Protein AF-A0A2N8ZJ28-F1 (afdb_monomer_lite)

Structure (mmCIF, N/CA/C/O backbone):
data_AF-A0A2N8ZJ28-F1
#
_entry.id   AF-A0A2N8ZJ28-F1
#
loop_
_atom_site.group_PDB
_atom_site.id
_atom_site.type_symbol
_atom_site.label_atom_id
_atom_site.label_alt_id
_atom_site.label_comp_id
_atom_site.label_asym_id
_atom_site.label_entity_id
_atom_site.label_seq_id
_atom_site.pdbx_PDB_ins_code
_atom_site.Cartn_x
_atom_site.Cartn_y
_atom_site.Cartn_z
_atom_site.occupancy
_atom_site.B_iso_or_equiv
_atom_site.auth_seq_id
_atom_site.auth_comp_id
_atom_site.auth_asym_id
_atom_site.auth_atom_id
_atom_site.pdbx_PDB_model_num
ATOM 1 N N . MET A 1 1 ? 4.396 -10.751 -28.898 1.00 76.88 1 MET A N 1
ATOM 2 C CA . MET A 1 1 ? 5.565 -9.855 -28.720 1.00 76.88 1 MET A CA 1
ATOM 3 C C . MET A 1 1 ? 6.834 -10.687 -28.885 1.00 76.88 1 MET A C 1
ATOM 5 O O . MET A 1 1 ? 6.859 -11.802 -28.385 1.00 76.88 1 MET A O 1
ATOM 9 N N . ARG A 1 2 ? 7.842 -10.192 -29.608 1.00 86.12 2 ARG A N 1
ATOM 10 C CA . ARG A 1 2 ? 9.116 -10.874 -29.883 1.00 86.12 2 ARG A CA 1
ATOM 11 C C . ARG A 1 2 ? 10.275 -10.165 -29.190 1.00 86.12 2 ARG A C 1
ATOM 13 O O . ARG A 1 2 ? 10.283 -8.937 -29.104 1.00 86.12 2 ARG A O 1
ATOM 20 N N . LEU A 1 3 ? 11.265 -10.922 -28.736 1.00 87.25 3 LEU A N 1
ATOM 21 C CA . LEU A 1 3 ? 12.514 -10.359 -28.234 1.00 87.25 3 LEU A CA 1
ATOM 22 C C . LEU A 1 3 ? 13.296 -9.768 -29.413 1.00 87.25 3 LEU A C 1
ATOM 24 O O . LEU A 1 3 ? 13.587 -10.463 -30.382 1.00 87.25 3 LEU A O 1
ATOM 28 N N . SER A 1 4 ? 13.571 -8.469 -29.352 1.00 86.81 4 SER A N 1
ATOM 29 C CA . SER A 1 4 ? 14.284 -7.737 -30.401 1.00 86.81 4 SER A CA 1
ATOM 30 C C . SER A 1 4 ? 15.777 -7.663 -30.104 1.00 86.81 4 SER A C 1
ATOM 32 O O . SER A 1 4 ? 16.591 -7.850 -31.000 1.00 86.81 4 SER A O 1
ATOM 34 N N . SER A 1 5 ? 16.141 -7.412 -28.846 1.00 85.62 5 SER A N 1
ATOM 35 C CA . SER A 1 5 ? 17.529 -7.416 -28.388 1.00 85.62 5 SER A CA 1
ATOM 36 C C . SER A 1 5 ? 17.590 -7.831 -26.924 1.00 85.62 5 SER A C 1
ATOM 38 O O . SER A 1 5 ? 16.805 -7.348 -26.109 1.00 85.62 5 SER A O 1
ATOM 40 N N . LYS A 1 6 ? 18.519 -8.731 -26.586 1.00 85.00 6 LYS A N 1
ATOM 41 C CA . LYS A 1 6 ? 18.729 -9.199 -25.208 1.00 85.00 6 LYS A CA 1
ATOM 42 C C . LYS A 1 6 ? 19.460 -8.181 -24.336 1.00 85.00 6 LYS A C 1
ATOM 44 O O . LYS A 1 6 ? 19.171 -8.129 -23.152 1.00 85.00 6 LYS A O 1
ATOM 49 N N . ASN A 1 7 ? 20.373 -7.397 -24.909 1.00 85.56 7 ASN A N 1
ATOM 50 C CA . ASN A 1 7 ? 21.264 -6.480 -24.190 1.00 85.56 7 ASN A CA 1
ATOM 51 C C . ASN A 1 7 ? 21.275 -5.104 -24.870 1.00 85.56 7 ASN A C 1
ATOM 53 O O . ASN A 1 7 ? 22.324 -4.598 -25.265 1.00 85.56 7 ASN A O 1
ATOM 57 N N . ALA A 1 8 ? 20.097 -4.517 -25.073 1.00 86.06 8 ALA A N 1
ATOM 58 C CA . ALA A 1 8 ? 20.001 -3.162 -25.598 1.00 86.06 8 ALA A CA 1
ATOM 59 C C . ALA A 1 8 ? 20.388 -2.147 -24.511 1.00 86.06 8 ALA A C 1
ATOM 61 O O . ALA A 1 8 ? 20.066 -2.327 -23.336 1.00 86.06 8 ALA A O 1
ATOM 62 N N . VAL A 1 9 ? 21.072 -1.077 -24.919 1.00 86.00 9 VAL A N 1
ATOM 63 C CA . VAL A 1 9 ? 21.398 0.060 -24.054 1.00 86.00 9 VAL A CA 1
ATOM 64 C C . VAL A 1 9 ? 20.555 1.242 -24.502 1.00 86.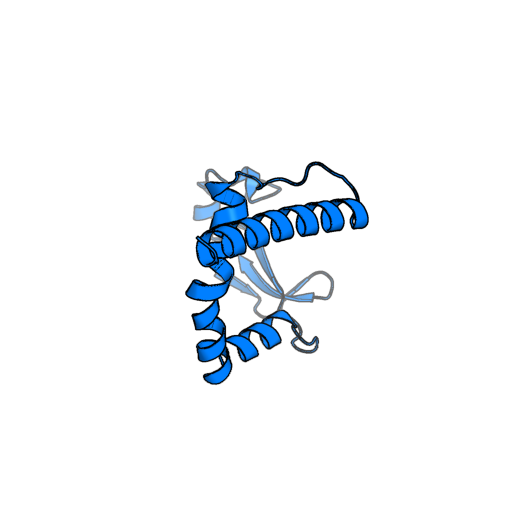00 9 VAL A C 1
ATOM 66 O O . VAL A 1 9 ? 20.724 1.733 -25.617 1.00 86.00 9 VAL A O 1
ATOM 69 N N . ILE A 1 10 ? 19.630 1.690 -23.657 1.00 82.19 10 ILE A N 1
ATOM 70 C CA . ILE A 1 10 ? 18.771 2.843 -23.947 1.00 82.19 10 ILE A CA 1
ATOM 71 C C . ILE A 1 10 ? 18.964 3.854 -22.825 1.00 82.19 10 ILE A C 1
ATOM 73 O O . ILE A 1 10 ? 18.681 3.558 -21.671 1.00 82.19 10 ILE A O 1
ATOM 77 N N . ARG A 1 11 ? 19.442 5.060 -23.169 1.00 81.50 11 ARG A N 1
ATOM 78 C CA . ARG A 1 11 ? 19.711 6.148 -22.204 1.00 81.50 11 ARG A CA 1
ATOM 79 C C . ARG A 1 11 ? 20.648 5.734 -21.052 1.00 81.50 11 ARG A C 1
ATOM 81 O O . ARG A 1 11 ? 20.450 6.152 -19.923 1.00 81.50 11 ARG A O 1
ATOM 88 N N . GLY A 1 12 ? 21.650 4.902 -21.345 1.00 81.38 12 GLY A N 1
ATOM 89 C CA . GLY A 1 12 ? 22.630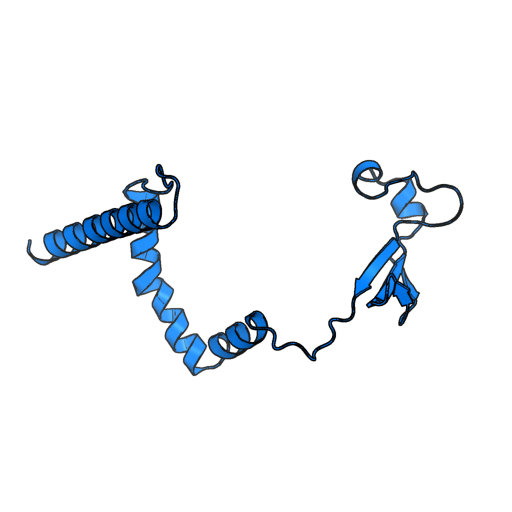 4.411 -20.365 1.00 81.38 12 GLY A CA 1
ATOM 90 C C . GLY A 1 12 ? 22.195 3.170 -19.576 1.00 81.38 12 GLY A C 1
ATOM 91 O O . GLY A 1 12 ? 23.046 2.496 -19.006 1.00 81.38 12 GLY A O 1
ATOM 92 N N . GLU A 1 13 ? 20.913 2.805 -19.615 1.00 83.19 13 GLU A N 1
ATOM 93 C CA . GLU A 1 13 ? 20.377 1.624 -18.933 1.00 83.19 13 GLU A CA 1
ATOM 94 C C . GLU A 1 13 ? 20.475 0.380 -19.819 1.00 83.19 13 GLU A C 1
ATOM 96 O O . GLU A 1 13 ? 20.151 0.430 -21.010 1.00 83.19 13 GLU A O 1
ATOM 101 N N . ARG A 1 14 ? 20.903 -0.751 -19.244 1.00 87.19 14 ARG A N 1
ATOM 102 C CA . ARG A 1 14 ? 20.966 -2.053 -19.933 1.00 87.19 14 ARG A CA 1
ATOM 103 C C . ARG A 1 14 ? 19.662 -2.814 -19.736 1.00 87.19 14 ARG A C 1
ATOM 105 O O . ARG A 1 14 ? 19.136 -2.871 -18.630 1.00 87.19 14 ARG A O 1
ATOM 112 N N . GLY A 1 15 ? 19.155 -3.446 -20.789 1.00 88.62 15 GLY A N 1
ATOM 113 C CA . GLY A 1 15 ? 17.880 -4.147 -20.710 1.00 88.62 15 GLY A CA 1
ATOM 114 C C . GLY A 1 15 ? 17.546 -5.008 -21.919 1.00 88.62 15 GLY A C 1
ATOM 115 O O . GLY A 1 15 ? 18.214 -4.970 -22.956 1.00 88.62 15 GLY A O 1
ATOM 116 N N . ALA A 1 16 ? 16.463 -5.764 -21.786 1.00 90.75 16 ALA A N 1
ATOM 117 C CA . ALA A 1 16 ? 15.859 -6.501 -22.881 1.00 90.75 16 ALA A CA 1
ATOM 118 C C . ALA A 1 16 ? 14.861 -5.607 -23.629 1.00 90.75 16 ALA A C 1
ATOM 120 O O . ALA A 1 16 ? 13.924 -5.054 -23.046 1.00 90.75 16 ALA A O 1
ATOM 121 N N . GLN A 1 17 ? 15.033 -5.489 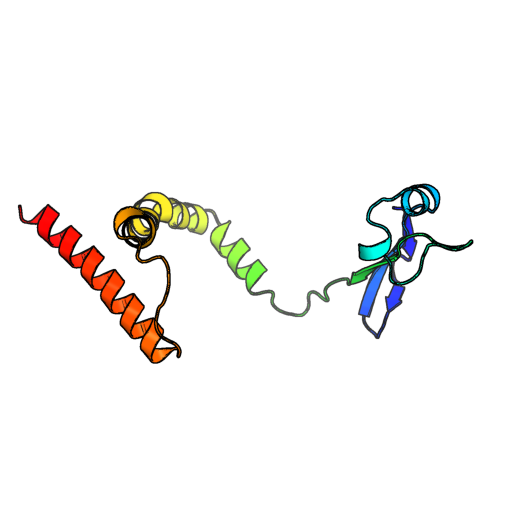-24.942 1.00 91.00 17 GLN A N 1
ATOM 122 C CA . GLN A 1 17 ? 14.083 -4.820 -25.820 1.00 91.00 17 GLN A CA 1
ATOM 123 C C . GLN A 1 17 ? 13.169 -5.847 -26.481 1.00 91.00 17 GLN A C 1
ATOM 125 O O . GLN A 1 17 ? 13.628 -6.794 -27.122 1.00 91.00 17 GLN A O 1
ATOM 130 N N . PHE A 1 18 ? 11.869 -5.601 -26.404 1.00 89.81 18 PHE A N 1
ATOM 131 C CA . PHE A 1 18 ? 10.838 -6.403 -27.038 1.00 89.81 18 PHE A CA 1
ATOM 132 C C . PHE A 1 18 ? 10.064 -5.567 -28.050 1.00 89.81 18 PHE A C 1
ATOM 134 O O . PHE A 1 18 ? 9.842 -4.372 -27.860 1.00 89.81 18 PHE A O 1
ATOM 141 N N . CYS A 1 19 ? 9.641 -6.207 -29.131 1.00 88.06 19 CYS A N 1
ATOM 142 C CA . CYS A 1 19 ? 8.869 -5.597 -30.201 1.00 88.06 19 CYS A CA 1
ATOM 143 C C . CYS A 1 19 ? 7.561 -6.374 -30.395 1.00 88.06 19 CYS A C 1
ATOM 145 O O . CYS A 1 19 ? 7.550 -7.602 -30.454 1.00 88.06 19 CYS A O 1
ATOM 147 N N . GLY A 1 20 ? 6.430 -5.682 -30.453 1.00 86.06 20 GLY A N 1
ATOM 148 C CA . GLY A 1 20 ? 5.135 -6.255 -30.801 1.00 86.06 20 GLY A CA 1
ATOM 149 C C . GLY A 1 20 ? 5.122 -6.726 -32.253 1.00 86.06 20 GLY A C 1
ATOM 150 O O . GLY A 1 20 ? 5.862 -6.206 -33.091 1.00 86.06 20 GLY A O 1
ATOM 151 N N . TYR A 1 21 ? 4.274 -7.705 -32.564 1.00 87.06 21 TYR A N 1
ATOM 152 C CA . TYR A 1 21 ? 4.041 -8.068 -33.956 1.00 87.06 21 TYR A CA 1
ATOM 153 C C . TYR A 1 21 ? 3.235 -6.959 -34.635 1.00 87.06 21 TYR A C 1
ATOM 155 O O . TYR A 1 21 ? 2.361 -6.336 -34.028 1.00 87.06 21 TYR A O 1
ATOM 163 N N . LEU A 1 22 ? 3.573 -6.666 -35.890 1.00 84.81 22 LEU A N 1
ATOM 164 C CA . LEU A 1 22 ? 2.996 -5.533 -36.610 1.00 84.81 22 LEU A CA 1
ATOM 165 C C . LEU A 1 22 ? 1.492 -5.717 -36.849 1.00 84.81 22 LEU A C 1
ATOM 167 O O . LEU A 1 22 ? 0.738 -4.758 -36.713 1.00 84.81 22 LEU A O 1
ATOM 171 N N . ASN A 1 23 ? 1.067 -6.947 -37.146 1.00 83.75 23 ASN A N 1
ATOM 172 C CA . ASN A 1 23 ? -0.335 -7.283 -37.390 1.00 83.75 23 ASN A CA 1
ATOM 173 C C . ASN A 1 23 ? -1.189 -7.036 -36.138 1.00 83.75 23 ASN A C 1
ATOM 175 O O . ASN A 1 23 ? -2.178 -6.311 -36.222 1.00 83.75 23 ASN A O 1
ATOM 179 N N . ASP A 1 24 ? -0.725 -7.494 -34.971 1.00 84.31 24 ASP A N 1
ATOM 180 C CA . ASP A 1 24 ? -1.388 -7.256 -33.681 1.00 84.31 24 ASP A CA 1
ATOM 181 C C . ASP A 1 24 ? -1.542 -5.757 -33.384 1.00 84.31 24 ASP A C 1
ATOM 183 O O . ASP A 1 24 ? -2.556 -5.314 -32.855 1.00 84.31 24 ASP A O 1
ATOM 187 N N . CYS A 1 25 ? -0.535 -4.945 -33.731 1.00 82.62 25 CYS A N 1
ATOM 188 C CA . CYS A 1 25 ? -0.539 -3.510 -33.435 1.00 82.62 25 CYS A CA 1
ATOM 189 C C . CYS A 1 25 ? -1.382 -2.684 -34.424 1.00 82.62 25 CYS A C 1
ATOM 191 O O . CYS A 1 25 ? -1.833 -1.591 -34.070 1.00 82.62 25 CYS A O 1
ATOM 193 N N . ARG A 1 26 ? -1.580 -3.166 -35.659 1.00 82.25 26 ARG A N 1
ATOM 194 C CA . ARG A 1 26 ? -2.379 -2.484 -36.695 1.00 82.25 26 ARG A CA 1
ATOM 195 C C . ARG A 1 26 ? -3.874 -2.545 -36.408 1.00 82.25 26 ARG A C 1
ATOM 197 O O . ARG A 1 26 ? -4.564 -1.564 -36.647 1.00 82.25 26 ARG A O 1
ATOM 204 N N . GLN A 1 27 ? -4.344 -3.672 -35.883 1.00 83.19 27 GLN A N 1
ATOM 205 C CA . GLN A 1 27 ? -5.760 -3.912 -35.585 1.00 83.19 27 GLN A CA 1
ATOM 206 C C . GLN A 1 27 ? -6.123 -3.604 -34.118 1.00 83.19 27 GLN A C 1
ATOM 208 O O . GLN A 1 27 ? -7.233 -3.882 -33.675 1.00 83.19 27 GLN A O 1
ATOM 213 N N . CYS A 1 28 ? -5.198 -3.033 -33.338 1.00 83.19 28 CYS A N 1
ATOM 214 C CA . CYS A 1 28 ? -5.403 -2.785 -31.914 1.00 83.19 28 CYS A CA 1
ATOM 215 C C . CYS A 1 28 ? -6.218 -1.507 -31.657 1.00 83.19 28 CYS A C 1
ATOM 217 O O . CYS A 1 28 ? -5.777 -0.406 -31.979 1.00 83.19 28 CYS A O 1
ATOM 219 N N . VAL A 1 29 ? -7.346 -1.639 -30.954 1.00 87.50 29 VAL A N 1
ATOM 220 C CA . VAL A 1 29 ? -8.202 -0.512 -30.526 1.00 87.50 29 VAL A CA 1
ATOM 221 C C . VAL A 1 29 ? -7.468 0.455 -29.581 1.00 87.50 29 VAL A C 1
ATOM 223 O O . VAL A 1 29 ? -7.714 1.657 -29.593 1.00 87.50 29 VAL A O 1
ATOM 226 N N . HIS A 1 30 ? -6.501 -0.036 -28.798 1.00 86.69 30 HIS A N 1
ATOM 227 C CA . HIS A 1 30 ? -5.712 0.772 -27.855 1.00 86.69 30 HIS A CA 1
ATOM 228 C C . HIS A 1 30 ? -4.457 1.410 -28.470 1.00 86.69 30 HIS A C 1
ATOM 230 O O . HIS A 1 30 ? -3.639 1.984 -27.748 1.00 86.69 30 HIS A O 1
ATOM 236 N N . GLN A 1 31 ? -4.285 1.332 -29.791 1.00 81.94 31 GLN A N 1
ATOM 237 C CA . GLN A 1 31 ? -3.174 1.950 -30.513 1.00 81.94 31 GLN A CA 1
ATOM 238 C C . GLN A 1 31 ? -2.879 3.413 -30.107 1.00 81.94 31 GLN A C 1
ATOM 240 O O . GLN A 1 31 ? -1.709 3.681 -29.811 1.00 81.94 31 GLN A O 1
ATOM 245 N N . PRO A 1 32 ? -3.865 4.336 -30.016 1.00 83.62 32 PRO A N 1
ATOM 246 C CA . PRO A 1 32 ? -3.595 5.736 -29.664 1.00 83.62 32 PRO A CA 1
ATOM 247 C C . PRO A 1 32 ? -3.082 5.933 -28.227 1.00 83.62 32 PRO A C 1
ATOM 249 O O . PRO A 1 32 ? -2.357 6.886 -27.965 1.00 83.62 32 PRO A O 1
ATOM 252 N N . LEU A 1 33 ? -3.406 5.026 -27.298 1.00 85.69 33 LEU A N 1
ATOM 253 C CA . LEU A 1 33 ? -2.901 5.059 -25.916 1.00 85.69 33 LEU A CA 1
ATOM 254 C C . LEU A 1 33 ? -1.526 4.389 -25.790 1.00 85.69 33 LEU A C 1
ATOM 256 O O . LEU A 1 33 ? -0.733 4.697 -24.904 1.00 85.69 33 LEU A O 1
ATOM 260 N N . CYS A 1 34 ? -1.258 3.428 -26.669 1.00 83.56 34 CYS A N 1
ATOM 261 C CA . CYS A 1 34 ? -0.098 2.558 -26.602 1.00 83.56 34 CYS A CA 1
ATOM 262 C C . CYS A 1 34 ? 1.131 3.123 -27.333 1.00 83.56 34 CYS A C 1
ATOM 264 O O . CYS A 1 34 ? 2.264 2.839 -26.933 1.00 83.56 34 CYS A O 1
ATOM 266 N N . MET A 1 35 ? 0.935 3.851 -28.436 1.00 79.12 35 MET A N 1
ATOM 267 C CA . MET A 1 35 ? 2.011 4.332 -29.304 1.00 79.12 35 MET A CA 1
ATOM 268 C C . MET A 1 35 ? 1.843 5.820 -29.603 1.00 79.12 35 MET A C 1
ATOM 270 O O . MET A 1 35 ? 0.769 6.272 -29.973 1.00 79.12 35 MET A O 1
ATOM 274 N N . ARG A 1 36 ? 2.941 6.583 -29.506 1.00 80.75 36 ARG A N 1
ATOM 275 C CA . ARG A 1 36 ? 2.949 8.025 -29.823 1.00 80.75 36 ARG A CA 1
ATOM 276 C C . ARG A 1 36 ? 2.711 8.325 -31.306 1.00 80.75 36 ARG A C 1
ATOM 278 O O . ARG A 1 36 ? 2.300 9.426 -31.642 1.00 80.75 36 ARG A O 1
ATOM 285 N N . LYS A 1 37 ? 3.041 7.382 -32.191 1.00 79.88 37 LYS A N 1
ATOM 286 C CA . LYS A 1 37 ? 2.835 7.472 -33.642 1.00 79.88 37 LYS A CA 1
ATOM 287 C C . LYS A 1 37 ? 2.141 6.191 -34.110 1.00 79.88 37 LYS A C 1
ATOM 289 O O . LYS A 1 37 ? 2.476 5.128 -33.578 1.00 79.88 37 LYS A O 1
ATOM 294 N N . PRO A 1 38 ? 1.220 6.263 -35.084 1.00 73.44 38 PRO A N 1
ATOM 295 C CA . PRO A 1 38 ? 0.608 5.067 -35.643 1.00 73.44 38 PRO A CA 1
ATOM 296 C C . PRO A 1 38 ? 1.690 4.150 -36.243 1.00 73.44 38 PRO A C 1
ATOM 298 O O . PRO A 1 38 ? 2.713 4.638 -36.740 1.00 73.44 38 PRO A O 1
ATOM 301 N N . PRO A 1 39 ? 1.499 2.822 -36.186 1.00 70.25 39 PRO A N 1
ATOM 302 C CA . PRO A 1 39 ? 2.443 1.862 -36.726 1.00 70.25 39 PRO A CA 1
ATOM 303 C C . PRO A 1 39 ? 2.441 2.015 -38.246 1.00 70.25 39 PRO A C 1
ATOM 305 O O . PRO A 1 39 ? 1.513 1.590 -38.927 1.00 70.25 39 PRO A O 1
ATOM 308 N N . GLY A 1 40 ? 3.472 2.671 -38.777 1.00 68.25 40 GLY A N 1
ATOM 309 C CA . GLY A 1 40 ? 3.689 2.781 -40.215 1.00 68.25 40 GLY A CA 1
ATOM 310 C C . GLY A 1 40 ? 4.077 1.431 -40.837 1.00 68.25 40 GLY A C 1
ATOM 311 O O . GLY A 1 40 ? 3.513 0.374 -40.550 1.00 68.25 40 GLY A O 1
ATOM 312 N N . LYS A 1 41 ? 5.087 1.435 -41.713 1.00 61.78 41 LYS A N 1
ATOM 313 C CA . LYS A 1 41 ? 5.468 0.230 -42.469 1.00 61.78 41 LYS A CA 1
ATOM 314 C C . LYS A 1 41 ? 6.417 -0.742 -41.752 1.00 61.78 41 LYS A C 1
ATOM 316 O O . LYS A 1 41 ? 6.584 -1.837 -42.267 1.00 61.78 41 LYS A O 1
ATOM 321 N N . GLN A 1 42 ? 7.040 -0.396 -40.618 1.00 67.00 42 GLN A N 1
ATOM 322 C CA . GLN A 1 42 ? 8.279 -1.100 -40.233 1.00 67.00 42 GLN A CA 1
ATOM 323 C C . GLN A 1 42 ? 8.342 -1.724 -38.827 1.00 67.00 42 GLN A C 1
ATOM 325 O O . GLN A 1 42 ? 9.004 -2.747 -38.684 1.00 67.00 42 GLN A O 1
ATOM 330 N N . VAL A 1 43 ? 7.660 -1.214 -37.793 1.00 73.81 43 VAL A N 1
ATOM 331 C CA . VAL A 1 43 ? 7.764 -1.800 -36.436 1.00 73.81 43 VAL A CA 1
ATOM 332 C C . VAL A 1 43 ? 6.479 -1.657 -35.620 1.00 73.81 43 VAL A C 1
ATOM 334 O O . VAL A 1 43 ? 5.809 -0.628 -35.679 1.00 73.81 43 VAL A O 1
ATOM 337 N N . GLY A 1 44 ? 6.140 -2.705 -34.860 1.00 81.62 44 GLY A N 1
ATOM 338 C CA . GLY A 1 44 ? 5.091 -2.674 -33.838 1.00 81.62 44 GLY A CA 1
ATOM 339 C C . GLY A 1 44 ? 5.566 -2.019 -32.534 1.00 81.62 44 GLY A C 1
ATOM 340 O O . GLY A 1 44 ? 6.659 -1.451 -32.469 1.00 81.62 44 GLY A O 1
ATOM 341 N N . ARG A 1 45 ? 4.757 -2.116 -31.468 1.00 86.00 45 ARG A N 1
ATOM 342 C CA . ARG A 1 45 ? 5.060 -1.525 -30.150 1.00 86.00 45 ARG A CA 1
ATOM 343 C C . ARG A 1 45 ? 6.424 -1.982 -29.632 1.00 86.00 45 ARG A C 1
ATOM 345 O O . ARG A 1 45 ? 6.628 -3.175 -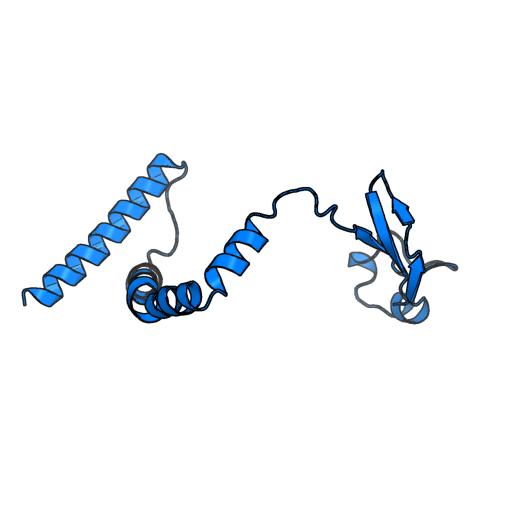29.439 1.00 86.00 45 ARG A O 1
ATOM 352 N N . GLN A 1 46 ? 7.312 -1.051 -29.307 1.00 86.88 46 GLN A N 1
ATOM 353 C CA . GLN A 1 46 ? 8.575 -1.369 -28.643 1.00 86.88 46 GLN A CA 1
ATOM 354 C C . GLN A 1 46 ? 8.457 -1.147 -27.135 1.00 86.88 46 GLN A C 1
ATOM 356 O O . GLN A 1 46 ? 7.951 -0.115 -26.693 1.00 86.88 46 GLN A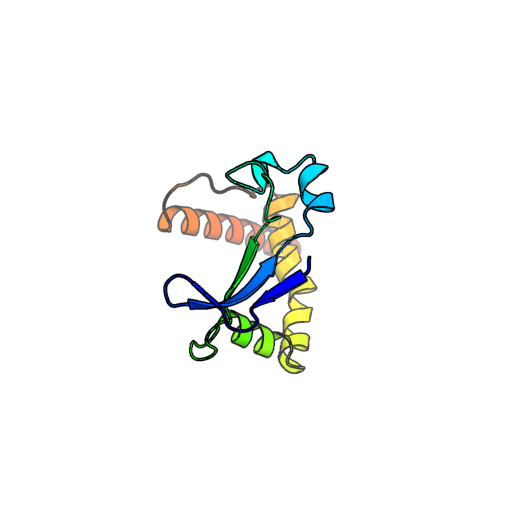 O 1
ATOM 361 N N . VAL A 1 47 ? 8.913 -2.118 -26.350 1.00 88.81 47 VAL A N 1
ATOM 362 C CA . VAL A 1 47 ? 8.971 -2.044 -24.886 1.00 88.81 47 VAL A CA 1
ATOM 363 C C . VAL A 1 47 ? 10.383 -2.407 -24.453 1.00 88.81 47 VAL A C 1
ATOM 365 O O . VAL A 1 47 ? 10.978 -3.342 -24.985 1.00 88.81 47 VAL A O 1
ATOM 368 N N . PHE A 1 48 ? 10.927 -1.651 -23.508 1.00 88.94 48 PHE A N 1
ATOM 369 C CA . PHE A 1 48 ? 12.256 -1.876 -22.960 1.00 88.94 48 PHE A CA 1
ATOM 370 C C . PHE A 1 48 ? 12.131 -2.219 -21.481 1.00 88.94 48 PHE A C 1
ATOM 372 O O . PHE A 1 48 ? 11.586 -1.429 -20.711 1.00 88.94 48 PHE A O 1
ATOM 379 N N . PHE A 1 49 ? 12.609 -3.400 -21.106 1.00 87.44 49 PHE A N 1
ATOM 380 C CA . PHE A 1 49 ? 12.693 -3.830 -19.718 1.00 87.44 49 PHE A CA 1
ATOM 381 C C . PHE A 1 49 ? 14.134 -3.679 -19.265 1.00 87.44 49 PHE A C 1
ATOM 383 O O . PHE A 1 49 ? 15.019 -4.386 -19.742 1.00 87.44 49 PHE A O 1
ATOM 390 N N . ILE A 1 50 ? 14.354 -2.739 -18.355 1.00 87.06 50 ILE A N 1
ATOM 391 C CA . ILE A 1 50 ? 15.658 -2.495 -17.749 1.00 87.06 50 ILE A CA 1
ATOM 392 C C . ILE A 1 50 ? 16.009 -3.706 -16.880 1.00 87.06 50 ILE A C 1
ATOM 394 O O . ILE A 1 50 ? 15.197 -4.138 -16.056 1.00 87.06 50 ILE A O 1
ATOM 398 N N . TYR A 1 51 ? 17.212 -4.251 -17.048 1.00 83.44 51 TYR A N 1
ATOM 399 C CA . TYR A 1 51 ? 17.763 -5.168 -16.062 1.00 83.44 51 TYR A CA 1
ATOM 400 C C . TYR A 1 51 ? 18.106 -4.331 -14.841 1.00 83.44 51 TYR A C 1
ATOM 402 O O . TYR A 1 51 ? 19.058 -3.554 -14.875 1.00 83.44 51 TYR A O 1
ATOM 410 N N . LYS A 1 52 ? 17.305 -4.450 -13.777 1.00 69.75 52 LYS A N 1
ATOM 411 C CA . LYS A 1 52 ? 17.640 -3.822 -12.500 1.00 69.75 52 LYS A CA 1
ATOM 412 C C . LYS A 1 52 ? 19.063 -4.238 -12.137 1.00 69.75 52 LYS A C 1
ATOM 414 O O . LYS A 1 52 ? 19.345 -5.428 -12.009 1.00 69.75 52 LYS A O 1
ATOM 419 N N . ASN A 1 53 ? 19.949 -3.261 -11.993 1.00 65.88 53 ASN A N 1
ATOM 420 C CA . ASN A 1 53 ? 21.261 -3.497 -11.419 1.00 65.88 53 ASN A CA 1
ATOM 421 C C . ASN A 1 53 ? 21.009 -3.922 -9.966 1.00 65.88 53 ASN A C 1
ATOM 423 O O . ASN A 1 53 ? 20.578 -3.114 -9.152 1.00 65.88 53 ASN A O 1
ATOM 427 N N . THR A 1 54 ? 21.222 -5.193 -9.631 1.00 58.56 54 THR A N 1
ATOM 428 C CA . THR A 1 54 ? 20.970 -5.761 -8.290 1.00 58.56 54 THR A CA 1
ATOM 429 C C . THR A 1 54 ? 21.950 -5.254 -7.222 1.00 58.56 54 THR A C 1
ATOM 431 O O . THR A 1 54 ? 22.120 -5.893 -6.190 1.00 58.56 54 THR A O 1
ATOM 434 N N . LYS A 1 55 ? 22.647 -4.141 -7.479 1.00 57.59 55 LYS A N 1
ATOM 435 C CA . LYS A 1 55 ? 23.601 -3.541 -6.542 1.00 57.59 55 LYS A CA 1
ATOM 436 C C . LYS A 1 55 ? 22.925 -2.680 -5.477 1.00 57.59 55 LYS A C 1
ATOM 438 O O . LYS A 1 55 ? 23.525 -2.485 -4.427 1.00 57.59 55 LYS A O 1
ATOM 443 N N . ASP A 1 56 ? 21.698 -2.226 -5.713 1.00 62.31 56 ASP A N 1
ATOM 444 C CA . ASP A 1 56 ? 20.941 -1.477 -4.715 1.00 62.31 56 ASP A CA 1
ATOM 445 C C . ASP A 1 56 ? 20.126 -2.436 -3.845 1.00 62.31 56 ASP A C 1
ATOM 447 O O . ASP A 1 56 ? 19.395 -3.293 -4.348 1.00 62.31 56 ASP A O 1
ATOM 451 N N . PHE A 1 57 ? 20.267 -2.298 -2.525 1.00 65.38 57 PHE A N 1
ATOM 452 C CA . PHE A 1 57 ? 19.487 -3.049 -1.549 1.00 65.38 57 PHE A CA 1
ATOM 453 C C . PHE A 1 57 ? 18.001 -2.730 -1.740 1.00 65.38 57 PHE A C 1
ATOM 455 O O . PHE A 1 57 ? 17.528 -1.645 -1.399 1.00 65.38 57 PHE A O 1
ATOM 462 N N . ASP A 1 58 ? 17.252 -3.674 -2.307 1.00 79.56 58 ASP A N 1
ATOM 463 C CA . ASP A 1 58 ? 15.819 -3.504 -2.501 1.00 79.56 58 ASP A CA 1
ATOM 464 C C . ASP A 1 58 ? 15.112 -3.729 -1.159 1.00 79.56 58 ASP A C 1
ATOM 466 O O . ASP A 1 58 ? 14.862 -4.866 -0.749 1.00 79.56 58 ASP A O 1
ATOM 470 N N . HIS A 1 59 ? 14.776 -2.639 -0.462 1.00 82.69 59 HIS A N 1
ATOM 471 C CA . HIS A 1 59 ? 13.997 -2.684 0.780 1.00 82.69 59 HIS A CA 1
ATOM 472 C C . HIS A 1 59 ? 12.708 -3.503 0.625 1.00 82.69 59 HIS A C 1
ATOM 474 O O . HIS A 1 59 ? 12.276 -4.148 1.582 1.00 82.69 59 HIS A O 1
ATOM 480 N N . MET A 1 60 ? 12.110 -3.526 -0.573 1.00 84.12 60 MET A N 1
ATOM 481 C CA . MET A 1 60 ? 10.928 -4.343 -0.838 1.00 84.12 60 MET A CA 1
ATOM 482 C C . MET A 1 60 ? 11.267 -5.829 -0.827 1.00 84.12 60 MET A C 1
ATOM 484 O O . MET A 1 60 ? 10.489 -6.616 -0.291 1.00 84.12 60 MET A O 1
ATOM 488 N N . GLN A 1 61 ? 12.410 -6.219 -1.393 1.00 85.75 61 GLN A N 1
ATOM 489 C CA . GLN A 1 61 ? 12.857 -7.609 -1.372 1.00 85.75 61 GLN A CA 1
ATOM 490 C C . GLN A 1 61 ? 13.217 -8.041 0.051 1.00 85.75 61 GLN A C 1
ATOM 492 O O . GLN A 1 61 ? 12.728 -9.067 0.504 1.00 85.75 61 GLN A O 1
ATOM 497 N N . ALA A 1 62 ? 13.929 -7.203 0.807 1.00 88.50 62 ALA A N 1
ATOM 498 C CA . ALA A 1 62 ? 14.238 -7.483 2.209 1.00 88.50 62 ALA A CA 1
ATOM 499 C C . ALA A 1 62 ? 12.976 -7.646 3.080 1.00 88.50 62 ALA A C 1
ATOM 501 O O . ALA A 1 62 ? 12.921 -8.510 3.957 1.00 88.50 62 ALA A O 1
ATOM 502 N N . MET A 1 63 ? 11.936 -6.837 2.840 1.00 90.06 63 MET A N 1
ATOM 503 C CA . MET A 1 63 ? 10.648 -6.996 3.524 1.00 90.06 63 MET A CA 1
ATOM 504 C C . MET A 1 63 ? 9.913 -8.269 3.097 1.00 90.06 63 MET A C 1
ATOM 506 O O . MET A 1 63 ? 9.332 -8.927 3.959 1.00 90.06 63 MET A O 1
ATOM 510 N N . LYS A 1 64 ? 9.952 -8.636 1.809 1.00 90.06 64 LYS A N 1
ATOM 511 C CA . LYS A 1 64 ? 9.392 -9.910 1.328 1.00 90.06 64 LYS A CA 1
ATOM 512 C C . LYS A 1 64 ? 10.076 -11.088 2.001 1.00 90.06 64 LYS A C 1
ATOM 514 O O . LYS A 1 64 ? 9.397 -11.878 2.640 1.00 90.06 64 LYS A O 1
ATOM 519 N N . ASP A 1 65 ? 11.404 -11.133 1.965 1.00 92.06 65 ASP A N 1
ATOM 520 C CA . ASP A 1 65 ? 12.185 -12.222 2.553 1.00 92.06 65 ASP A CA 1
ATOM 521 C C . ASP A 1 65 ? 11.904 -12.356 4.060 1.00 92.06 65 ASP A C 1
ATOM 523 O O . ASP A 1 65 ? 11.709 -13.460 4.578 1.00 92.06 65 ASP A O 1
ATOM 527 N N . LYS A 1 66 ? 11.786 -11.223 4.769 1.00 92.56 66 LYS A N 1
ATOM 528 C CA . LYS A 1 66 ? 11.395 -11.197 6.184 1.00 92.56 66 LYS A CA 1
ATOM 529 C C . LYS A 1 66 ? 10.004 -11.797 6.410 1.00 92.56 66 LYS A C 1
ATOM 531 O O . LYS A 1 66 ? 9.844 -12.601 7.328 1.00 92.56 66 LYS A O 1
ATOM 536 N N . ILE A 1 67 ? 9.009 -11.408 5.611 1.00 91.00 67 ILE A N 1
ATOM 537 C CA . ILE A 1 67 ? 7.624 -11.893 5.738 1.00 91.00 67 ILE A CA 1
ATOM 538 C C . ILE A 1 67 ? 7.519 -13.372 5.346 1.00 91.00 67 ILE A C 1
ATOM 540 O O . ILE A 1 67 ? 6.810 -14.116 6.020 1.00 91.00 67 ILE A O 1
ATOM 544 N N . ASP A 1 68 ? 8.242 -13.804 4.314 1.00 93.31 68 ASP A N 1
ATOM 545 C CA . ASP A 1 68 ? 8.168 -15.157 3.751 1.00 93.31 68 ASP A CA 1
ATOM 546 C C . ASP A 1 68 ? 8.933 -16.206 4.574 1.00 93.31 68 ASP A C 1
ATOM 548 O O . ASP A 1 68 ? 8.673 -17.415 4.451 1.00 93.31 68 ASP A O 1
ATOM 552 N N . SER A 1 69 ? 9.823 -15.769 5.470 1.00 95.62 69 SER A N 1
ATOM 553 C CA . SER A 1 69 ? 10.435 -16.641 6.476 1.00 95.62 69 SER A CA 1
ATOM 554 C C . SER A 1 69 ? 9.363 -17.394 7.296 1.00 95.62 69 SER A C 1
ATOM 556 O O . SER A 1 69 ? 8.271 -16.866 7.522 1.00 95.62 69 SER A O 1
ATOM 558 N N . PRO A 1 70 ? 9.617 -18.632 7.768 1.00 94.56 70 PRO A N 1
ATOM 559 C CA . PRO A 1 70 ? 8.632 -19.386 8.555 1.00 94.56 70 PRO A CA 1
ATOM 560 C C . PRO A 1 70 ? 8.168 -18.645 9.818 1.00 94.56 70 PRO A C 1
ATOM 562 O O . PRO A 1 70 ? 6.983 -18.657 10.158 1.00 94.56 70 PRO A O 1
ATOM 565 N N . GLU A 1 71 ? 9.095 -17.960 10.491 1.00 93.94 71 GLU A N 1
ATOM 566 C CA . GLU A 1 71 ? 8.789 -17.117 11.644 1.00 93.94 71 GLU A CA 1
ATOM 567 C C . GLU A 1 71 ? 7.952 -15.897 11.238 1.00 93.94 71 GLU A C 1
ATOM 569 O O . GLU A 1 71 ? 6.910 -15.634 11.847 1.00 93.94 71 GLU A O 1
ATOM 574 N N . GLY A 1 72 ? 8.360 -15.200 10.173 1.00 92.31 72 GLY A N 1
ATOM 575 C CA . GLY A 1 72 ? 7.648 -14.054 9.614 1.00 92.31 72 GLY A CA 1
ATOM 576 C C . GLY A 1 72 ? 6.214 -14.395 9.236 1.00 92.31 72 GLY A C 1
ATOM 577 O O . GLY A 1 72 ? 5.295 -13.703 9.671 1.00 92.31 72 GLY A O 1
ATOM 578 N N . ARG A 1 73 ? 5.989 -15.516 8.543 1.00 92.38 73 ARG A N 1
ATOM 579 C CA . ARG A 1 73 ? 4.646 -16.000 8.189 1.00 92.38 73 ARG A CA 1
ATOM 580 C C . ARG A 1 73 ? 3.789 -16.272 9.419 1.00 92.38 73 ARG A C 1
ATOM 582 O O . ARG A 1 73 ? 2.621 -15.882 9.444 1.00 92.38 73 ARG A O 1
ATOM 589 N N . ARG A 1 74 ? 4.358 -16.896 10.458 1.00 91.50 74 ARG A N 1
ATOM 590 C CA . ARG A 1 74 ? 3.647 -17.172 11.719 1.00 91.50 74 ARG A CA 1
ATOM 591 C C . ARG A 1 74 ? 3.277 -15.894 12.475 1.00 91.50 74 ARG A C 1
ATOM 593 O O . ARG A 1 74 ? 2.234 -15.851 13.123 1.00 91.50 74 ARG A O 1
ATOM 600 N N . GLN A 1 75 ? 4.127 -14.871 12.448 1.00 90.00 75 GLN A N 1
ATOM 601 C CA . GLN A 1 75 ? 3.815 -13.577 13.057 1.00 90.00 75 GLN A CA 1
ATOM 602 C C . GLN A 1 75 ? 2.798 -12.797 12.214 1.00 90.00 75 GLN A C 1
ATOM 604 O O . GLN A 1 75 ? 1.833 -12.255 12.753 1.00 90.00 75 GLN A O 1
ATOM 609 N N . TYR A 1 76 ? 2.984 -12.777 10.895 1.00 89.50 76 TYR A N 1
ATOM 610 C CA . TYR A 1 76 ? 2.152 -12.032 9.957 1.00 89.50 76 TYR A CA 1
ATOM 611 C C . TYR A 1 76 ? 0.711 -12.549 9.924 1.00 89.50 76 TYR A C 1
ATOM 613 O O . TYR A 1 76 ? -0.219 -11.744 9.880 1.00 89.50 76 TYR A O 1
ATOM 621 N N . SER A 1 77 ? 0.500 -13.865 10.037 1.00 87.44 77 SER A N 1
ATOM 622 C CA . SER A 1 77 ? -0.844 -14.461 10.069 1.00 87.44 77 SER A CA 1
ATOM 623 C C . SER A 1 77 ? -1.710 -13.958 11.232 1.00 87.44 77 SER A C 1
ATOM 625 O O . SER A 1 77 ? -2.928 -13.869 11.097 1.00 87.44 77 SER A O 1
ATOM 627 N N . LYS A 1 78 ? -1.104 -13.526 12.347 1.00 89.81 78 LYS A N 1
ATOM 628 C CA . LYS A 1 78 ? -1.827 -12.940 13.490 1.00 89.81 78 LYS A CA 1
ATOM 629 C C . LYS A 1 78 ? -2.463 -11.580 13.175 1.00 89.81 78 LYS A C 1
ATOM 631 O O . LYS A 1 78 ? -3.371 -11.156 13.888 1.00 89.81 78 LYS A O 1
ATOM 636 N N . ARG A 1 79 ? -2.027 -10.882 12.115 1.00 85.62 79 ARG A N 1
ATOM 637 C CA . ARG A 1 79 ? -2.576 -9.563 11.740 1.00 85.62 79 ARG A CA 1
ATOM 638 C C . ARG A 1 79 ? -4.053 -9.628 11.359 1.00 85.62 79 ARG A C 1
ATOM 640 O O . ARG A 1 79 ? -4.766 -8.681 11.682 1.00 85.62 79 ARG A O 1
ATOM 647 N N . LEU A 1 80 ? -4.496 -10.742 10.771 1.00 83.81 80 LEU A N 1
ATOM 648 C CA . LEU A 1 80 ? -5.903 -10.995 10.437 1.00 83.81 80 LEU A CA 1
ATOM 649 C C . LEU A 1 80 ? -6.810 -10.831 11.668 1.00 83.81 80 LEU A C 1
ATOM 651 O O . LEU A 1 80 ? -7.873 -10.232 11.589 1.00 83.81 80 LEU A O 1
ATOM 655 N N . GLY A 1 81 ? -6.370 -11.321 12.832 1.00 83.56 81 GLY A N 1
ATOM 656 C CA . GLY A 1 81 ? -7.152 -11.252 14.071 1.00 83.56 81 GLY A CA 1
ATOM 657 C C . GLY A 1 81 ? -6.907 -9.996 14.907 1.00 83.56 81 GLY A C 1
ATOM 658 O O . GLY A 1 81 ? -7.794 -9.558 15.634 1.00 83.56 81 GLY A O 1
ATOM 659 N N . CYS A 1 82 ? -5.711 -9.407 14.838 1.00 84.00 82 CYS A N 1
ATOM 660 C CA . CYS A 1 82 ? -5.348 -8.287 15.712 1.00 84.00 82 CYS A CA 1
ATOM 661 C C . CYS A 1 82 ? -5.526 -6.914 15.059 1.00 84.00 82 CYS A C 1
ATOM 663 O O . CYS A 1 82 ? -5.905 -5.962 15.734 1.00 84.00 82 CYS A O 1
ATOM 665 N N . VAL A 1 83 ? -5.200 -6.790 13.773 1.00 86.56 83 VAL A N 1
ATOM 666 C CA . VAL A 1 83 ? -5.014 -5.495 13.106 1.00 86.56 83 VAL A CA 1
ATOM 667 C C . VAL A 1 83 ? -6.174 -5.190 12.168 1.00 86.56 83 VAL A C 1
ATOM 669 O O . VAL A 1 83 ? -6.718 -4.088 12.205 1.00 86.56 83 VAL A O 1
ATOM 672 N N . GLU A 1 84 ? -6.593 -6.154 11.353 1.00 89.25 84 GLU A N 1
ATOM 673 C CA . GLU A 1 84 ? -7.675 -5.944 10.383 1.00 89.25 84 GLU A CA 1
ATOM 674 C C . GLU A 1 84 ? -9.013 -5.532 11.017 1.00 89.25 84 GLU A C 1
ATOM 676 O O . GLU A 1 84 ? -9.625 -4.596 10.499 1.00 89.25 84 GLU A O 1
ATOM 681 N N . PRO A 1 85 ? -9.447 -6.088 12.169 1.00 90.50 85 PRO A N 1
ATOM 682 C CA . PRO A 1 85 ? -10.689 -5.657 12.809 1.00 90.50 85 PRO A CA 1
ATOM 683 C C . PRO A 1 85 ? -10.640 -4.202 13.291 1.00 90.50 85 PRO A C 1
ATOM 685 O O . PRO A 1 85 ? -11.658 -3.511 13.285 1.00 90.50 85 PRO A O 1
ATOM 688 N N . VAL A 1 86 ? -9.455 -3.710 13.673 1.00 90.88 86 VAL A N 1
ATOM 689 C CA . VAL A 1 86 ? -9.253 -2.312 14.086 1.00 90.88 86 VAL A CA 1
ATOM 690 C C . VAL A 1 86 ? -9.486 -1.382 12.901 1.00 90.88 86 VAL A C 1
ATOM 692 O O . VAL A 1 86 ? -10.282 -0.444 12.990 1.00 90.88 86 VAL A O 1
ATOM 695 N N . PHE A 1 87 ? -8.849 -1.679 11.765 1.00 91.19 87 PHE A N 1
ATOM 696 C CA . PHE A 1 87 ? -9.034 -0.910 10.535 1.00 91.19 87 PHE A CA 1
ATOM 697 C C . PHE A 1 87 ? -10.465 -1.013 10.006 1.00 91.19 87 PHE A C 1
ATOM 699 O O . PHE A 1 87 ? -11.035 0.009 9.627 1.00 91.19 87 PHE A O 1
ATOM 706 N N . GLY A 1 88 ? -11.070 -2.203 10.028 1.00 92.88 88 GLY A N 1
ATOM 707 C CA . GLY A 1 88 ? -12.463 -2.409 9.632 1.00 92.88 88 GLY A CA 1
ATOM 708 C C . GLY A 1 88 ? -13.434 -1.591 10.483 1.00 92.88 88 GLY A C 1
ATOM 709 O O . GLY A 1 88 ? -14.299 -0.904 9.942 1.00 92.88 88 GLY A O 1
ATOM 710 N N . ASN A 1 89 ? -13.239 -1.559 11.804 1.00 93.56 89 ASN A N 1
ATOM 711 C CA . ASN A 1 89 ? -14.078 -0.751 12.685 1.00 93.56 89 ASN A CA 1
ATOM 712 C C . ASN A 1 89 ? -13.937 0.755 12.386 1.00 93.56 89 ASN A C 1
ATOM 714 O O . ASN A 1 89 ? -14.935 1.445 12.197 1.00 93.56 89 ASN A O 1
ATOM 718 N N . ILE A 1 90 ? -12.709 1.273 12.281 1.00 94.69 90 ILE A N 1
ATOM 719 C CA . ILE A 1 90 ? -12.481 2.704 12.014 1.00 94.69 9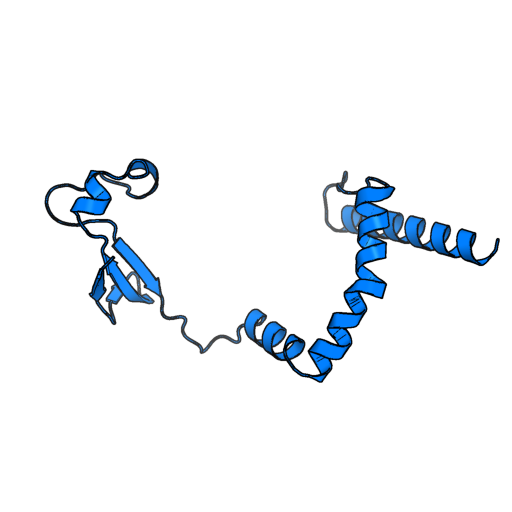0 ILE A CA 1
ATOM 720 C C . ILE A 1 90 ? -13.024 3.109 10.634 1.00 94.69 90 ILE A C 1
ATOM 722 O O . ILE A 1 90 ? -13.721 4.116 10.508 1.00 94.69 90 ILE A O 1
ATOM 726 N N . THR A 1 91 ? -12.717 2.333 9.594 1.00 93.50 91 THR A N 1
ATOM 727 C CA . THR A 1 91 ? -12.988 2.732 8.205 1.00 93.50 91 THR A CA 1
ATOM 728 C C . THR A 1 91 ? -14.398 2.397 7.736 1.00 93.50 91 THR A C 1
ATOM 730 O O . THR A 1 91 ? -15.007 3.227 7.065 1.00 93.50 91 THR A O 1
ATOM 733 N N . VAL A 1 92 ? -14.925 1.217 8.079 1.00 93.31 92 VAL A N 1
ATOM 734 C CA . VAL A 1 92 ? -16.230 0.736 7.602 1.00 93.31 92 VAL A CA 1
ATOM 735 C C . VAL A 1 92 ? -17.320 1.063 8.612 1.00 93.31 92 VAL A C 1
ATOM 737 O O . VAL A 1 92 ? -18.265 1.770 8.272 1.00 93.31 92 VAL A O 1
ATOM 740 N N . ASN A 1 93 ? -17.173 0.620 9.864 1.00 92.75 93 ASN A N 1
ATOM 741 C CA . ASN A 1 93 ? -18.244 0.770 10.856 1.00 92.75 93 ASN A CA 1
ATOM 742 C C . ASN A 1 93 ? -18.424 2.229 11.285 1.00 92.75 93 ASN A C 1
ATOM 744 O O . ASN A 1 93 ? -19.548 2.703 11.421 1.00 92.75 93 ASN A O 1
ATOM 748 N N . LYS A 1 94 ? -17.317 2.951 11.487 1.00 91.56 94 LYS A N 1
ATOM 749 C CA . LYS A 1 94 ? -17.331 4.364 11.893 1.00 91.56 94 LYS A CA 1
ATOM 750 C C . LYS A 1 94 ? -17.220 5.338 10.723 1.00 91.56 94 LYS A C 1
ATOM 752 O O . LYS A 1 94 ? -17.273 6.542 10.943 1.00 91.56 94 LYS A O 1
ATOM 757 N N . GLN A 1 95 ? -17.050 4.833 9.498 1.00 92.44 95 GLN A N 1
ATOM 758 C CA . GLN A 1 95 ? -16.965 5.632 8.269 1.00 92.44 95 GLN A CA 1
ATOM 759 C C . GLN A 1 95 ? -15.856 6.707 8.282 1.00 92.44 95 GLN A C 1
ATOM 761 O O . GLN A 1 95 ? -15.888 7.660 7.505 1.00 92.44 95 GLN A O 1
ATOM 766 N N . MET A 1 96 ? -14.823 6.542 9.115 1.00 93.25 96 MET A N 1
ATOM 767 C CA . MET A 1 96 ? -13.681 7.459 9.218 1.00 93.25 96 MET A CA 1
ATOM 768 C C . MET A 1 96 ? -12.595 7.096 8.193 1.00 93.25 96 MET A C 1
ATOM 770 O O . MET A 1 96 ? -11.435 6.862 8.527 1.00 93.25 96 MET A O 1
ATOM 774 N N . ASN A 1 97 ? -12.983 6.991 6.921 1.00 92.00 97 ASN A N 1
ATOM 775 C CA . ASN A 1 97 ? -12.129 6.511 5.827 1.00 92.00 97 ASN A CA 1
ATOM 776 C C . ASN A 1 97 ? -11.408 7.630 5.051 1.00 92.00 97 ASN A C 1
ATOM 778 O O . ASN A 1 97 ? -10.727 7.358 4.060 1.00 92.00 97 ASN A O 1
ATOM 782 N N . ARG A 1 98 ? -11.561 8.887 5.477 1.00 92.94 98 ARG A N 1
ATOM 783 C CA . ARG A 1 98 ? -10.958 10.061 4.841 1.00 92.94 98 ARG A CA 1
ATOM 784 C C . ARG A 1 98 ? -10.372 11.000 5.884 1.00 92.94 98 ARG A C 1
ATOM 786 O O . ARG A 1 98 ? -11.000 11.284 6.899 1.00 92.94 98 ARG A O 1
ATOM 793 N N . PHE A 1 99 ? -9.188 11.524 5.587 1.00 94.94 99 PHE A N 1
ATOM 794 C CA . PHE A 1 99 ? -8.614 12.634 6.336 1.00 94.94 99 PHE A CA 1
ATOM 795 C C . PHE A 1 99 ? -9.211 13.948 5.843 1.00 94.94 99 PHE A C 1
ATOM 797 O O . PHE A 1 99 ? -9.334 14.172 4.638 1.00 94.94 99 PHE A O 1
ATOM 804 N N . THR A 1 100 ? -9.586 14.813 6.778 1.00 93.75 100 THR A N 1
ATOM 805 C CA . THR A 1 100 ? -10.215 16.114 6.489 1.00 93.75 100 THR A CA 1
ATOM 806 C C . THR A 1 100 ? -9.232 17.272 6.623 1.00 93.75 100 THR A C 1
ATOM 808 O O . THR A 1 100 ? -9.516 18.383 6.183 1.00 93.75 100 THR A O 1
ATOM 811 N N . LEU A 1 101 ? -8.061 17.020 7.212 1.00 95.38 101 LEU A N 1
ATOM 812 C CA . LEU A 1 101 ? -7.023 18.014 7.453 1.00 95.38 101 LEU A CA 1
ATOM 813 C C . LEU A 1 101 ? -5.859 17.851 6.468 1.00 95.38 101 LEU A C 1
ATOM 815 O O . LEU A 1 101 ? -5.567 16.756 5.990 1.00 95.38 101 LEU A O 1
ATOM 819 N N . ARG A 1 102 ? -5.158 18.955 6.187 1.00 94.88 102 ARG A N 1
ATOM 820 C CA . ARG A 1 102 ? -3.936 18.980 5.370 1.00 94.88 102 ARG A CA 1
ATOM 821 C C . ARG A 1 102 ? -2.719 19.271 6.248 1.00 94.88 102 ARG A C 1
ATOM 823 O O . ARG A 1 102 ? -2.754 20.184 7.069 1.00 94.88 102 ARG A O 1
ATOM 830 N N . GLY A 1 103 ? -1.639 18.531 6.013 1.00 96.62 103 GLY A N 1
ATOM 831 C CA . GLY A 1 103 ? -0.381 18.626 6.758 1.00 96.62 103 GLY A CA 1
ATOM 832 C C . GLY A 1 103 ? -0.175 17.425 7.680 1.00 96.62 103 GLY A C 1
ATOM 833 O O . GLY A 1 103 ? -1.121 16.952 8.306 1.00 96.62 103 GLY A O 1
ATOM 834 N N . GLN A 1 104 ? 1.063 16.929 7.744 1.00 96.62 104 GLN A N 1
ATOM 835 C CA . GLN A 1 104 ? 1.409 15.683 8.435 1.00 96.62 104 GLN A CA 1
ATOM 836 C C . GLN A 1 104 ? 1.034 15.711 9.921 1.00 96.62 104 GLN A C 1
ATOM 838 O O . GLN A 1 104 ? 0.400 14.774 10.394 1.00 96.62 104 GLN A O 1
ATOM 843 N N . GLU A 1 105 ? 1.350 16.792 10.641 1.00 97.56 105 GLU A N 1
ATOM 844 C CA . GLU A 1 105 ? 0.971 16.941 12.055 1.00 97.56 105 GLU A CA 1
ATOM 845 C C . GLU A 1 105 ? -0.539 16.816 12.270 1.00 97.56 105 GLU A C 1
ATOM 847 O O . GLU A 1 105 ? -0.992 16.057 13.124 1.00 97.56 105 GLU A O 1
ATOM 852 N N . LYS A 1 106 ? -1.333 17.525 11.462 1.00 97.12 106 LYS A N 1
ATOM 853 C CA . LYS A 1 106 ? -2.792 17.546 11.602 1.00 97.12 106 LYS A CA 1
ATOM 854 C C . LYS A 1 106 ? -3.415 16.191 11.265 1.00 97.12 106 LYS A C 1
ATOM 856 O O . LYS A 1 106 ? -4.306 15.734 11.975 1.00 97.12 106 LYS A O 1
ATOM 861 N N . VAL A 1 107 ? -2.929 15.535 10.209 1.00 97.12 107 VAL A N 1
ATOM 862 C CA . VAL A 1 107 ? -3.363 14.181 9.828 1.00 97.12 107 VAL A CA 1
ATOM 863 C C . VAL A 1 107 ? -2.994 13.165 10.911 1.00 97.12 107 VAL A C 1
ATOM 865 O O . VAL A 1 107 ? -3.820 12.325 11.259 1.00 97.12 107 VAL A O 1
ATOM 868 N N . ASN A 1 108 ? -1.802 13.274 11.503 1.00 96.88 108 ASN A N 1
ATOM 869 C CA . ASN A 1 108 ? -1.387 12.415 12.613 1.00 96.88 108 ASN A CA 1
ATOM 870 C C . ASN A 1 108 ? -2.281 12.604 13.844 1.00 96.88 108 ASN A C 1
ATOM 872 O O . ASN A 1 108 ? -2.720 11.615 14.430 1.00 96.88 108 ASN A O 1
ATOM 876 N N . ALA A 1 109 ? -2.600 13.849 14.207 1.00 96.88 109 ALA A N 1
ATOM 877 C CA . ALA A 1 109 ? -3.528 14.137 15.299 1.00 96.88 109 ALA A CA 1
ATOM 878 C C . ALA A 1 109 ? -4.927 13.550 15.029 1.00 96.88 109 ALA A C 1
ATOM 880 O O . ALA A 1 109 ? -5.517 12.915 15.904 1.00 96.88 109 ALA A O 1
ATOM 881 N N . GLN A 1 110 ? -5.433 13.689 13.798 1.00 95.62 110 GLN A N 1
ATOM 882 C CA . GLN A 1 110 ? -6.706 13.098 13.379 1.00 95.62 110 GLN A CA 1
ATOM 883 C C . GLN A 1 110 ? -6.690 11.565 13.486 1.00 95.62 110 GLN A C 1
ATOM 885 O O . GLN A 1 110 ? -7.618 10.971 14.036 1.00 95.62 110 GLN A O 1
ATOM 890 N N . TRP A 1 111 ? -5.622 10.915 13.021 1.00 95.81 111 TRP A N 1
ATOM 891 C CA . TRP A 1 111 ? -5.470 9.463 13.123 1.00 95.81 111 TRP A CA 1
ATOM 892 C C . TRP A 1 111 ? -5.378 8.971 14.576 1.00 95.81 111 TRP A C 1
ATOM 894 O O . TRP A 1 111 ? -5.981 7.952 14.931 1.00 95.81 111 TRP A O 1
ATOM 904 N N . ALA A 1 112 ? -4.671 9.708 15.438 1.00 95.62 112 ALA A N 1
ATOM 905 C CA . ALA A 1 112 ? -4.596 9.412 16.866 1.00 95.62 112 ALA A CA 1
ATOM 906 C C . ALA A 1 112 ? -5.980 9.497 17.530 1.00 95.62 112 ALA A C 1
ATOM 908 O O . ALA A 1 112 ? -6.344 8.611 18.302 1.00 95.62 112 ALA A O 1
ATOM 909 N N . MET A 1 113 ? -6.784 10.503 17.171 1.00 95.56 113 MET A N 1
ATOM 910 C CA . MET A 1 113 ? -8.160 10.641 17.655 1.00 95.56 113 MET A CA 1
ATOM 911 C C . MET A 1 113 ? -9.051 9.474 17.197 1.00 95.56 113 MET A C 1
ATOM 913 O O . MET A 1 113 ? -9.763 8.891 18.014 1.00 95.56 113 MET A O 1
ATOM 917 N N . PHE A 1 114 ? -8.969 9.067 15.926 1.00 95.25 114 PHE A N 1
ATOM 918 C CA . PHE A 1 114 ? -9.708 7.903 15.411 1.00 95.25 114 PHE A CA 1
ATOM 919 C C . PHE A 1 114 ? -9.339 6.612 16.153 1.00 95.25 114 PHE A C 1
ATOM 921 O O . PHE A 1 114 ? -10.212 5.830 16.538 1.00 95.25 114 PHE A O 1
ATOM 928 N N . SER A 1 115 ? -8.044 6.416 16.401 1.00 94.06 115 SER A N 1
ATOM 929 C CA . SER A 1 115 ? -7.524 5.264 17.144 1.00 94.06 115 SER A CA 1
ATOM 930 C C . SER A 1 115 ? -7.983 5.276 18.606 1.00 94.06 115 SER A C 1
ATOM 932 O O . SER A 1 115 ? -8.347 4.237 19.157 1.00 94.06 115 SER A O 1
ATOM 934 N N . MET A 1 116 ? -8.029 6.454 19.233 1.00 95.75 116 MET A N 1
ATOM 935 C CA . MET A 1 116 ? -8.520 6.622 20.600 1.00 95.75 116 MET A CA 1
ATOM 936 C C . MET A 1 116 ? -10.005 6.259 20.717 1.00 95.75 116 MET A C 1
ATOM 938 O O . MET A 1 116 ? -10.376 5.524 21.629 1.00 95.75 116 MET A O 1
ATOM 942 N N . LEU A 1 117 ? -10.839 6.701 19.769 1.00 94.50 117 LEU A N 1
ATOM 943 C CA . LEU A 1 117 ? -12.260 6.336 19.709 1.00 94.50 117 LEU A CA 1
ATOM 944 C C . LEU A 1 117 ? -12.461 4.822 19.598 1.00 94.50 117 LEU A C 1
ATOM 946 O O . LEU A 1 117 ? -13.292 4.260 20.311 1.00 94.50 117 LEU A O 1
ATOM 950 N N . HIS A 1 118 ? -11.682 4.153 18.745 1.00 93.50 118 HIS A N 1
ATOM 951 C CA . HIS A 1 118 ? -11.700 2.693 18.653 1.00 93.50 118 HIS A CA 1
ATOM 952 C C . HIS A 1 118 ? -11.347 2.026 19.994 1.00 93.50 118 HIS A C 1
ATOM 954 O O . HIS A 1 118 ? -12.052 1.122 20.444 1.00 93.50 118 HIS A O 1
ATOM 960 N N . ASN A 1 119 ? -10.281 2.487 20.655 1.00 93.12 119 ASN A N 1
ATOM 961 C CA . ASN A 1 119 ? -9.835 1.922 21.930 1.00 93.12 119 ASN A CA 1
ATOM 962 C C . ASN A 1 119 ? -10.855 2.143 23.056 1.00 93.12 119 ASN A C 1
ATOM 964 O O . ASN A 1 119 ? -11.116 1.216 23.819 1.00 93.12 119 ASN A O 1
ATOM 968 N N . MET A 1 120 ? -11.460 3.332 23.141 1.00 94.56 120 MET A N 1
ATOM 969 C CA . MET A 1 120 ? -12.504 3.634 24.127 1.00 94.56 120 MET A CA 1
ATOM 970 C C . MET A 1 120 ? -13.728 2.731 23.962 1.00 94.56 120 MET A C 1
ATOM 972 O O . MET A 1 120 ? -14.249 2.213 24.947 1.00 94.56 120 MET A O 1
ATOM 976 N N . GLU A 1 121 ? -14.169 2.492 22.727 1.00 92.88 121 GLU A N 1
ATOM 977 C CA . GLU A 1 121 ? -15.264 1.555 22.459 1.00 92.88 121 GLU A CA 1
ATOM 978 C C . GLU A 1 121 ? -14.911 0.130 22.897 1.00 92.88 121 GLU A C 1
ATOM 980 O O . GLU A 1 121 ? -15.732 -0.544 23.520 1.00 92.88 121 GLU A O 1
ATOM 985 N N . LYS A 1 122 ? -13.678 -0.311 22.626 1.00 90.88 122 LYS A N 1
ATOM 986 C CA . LYS A 1 122 ? -13.180 -1.608 23.094 1.00 90.88 122 LYS A CA 1
ATOM 987 C C . LYS A 1 122 ? -13.203 -1.713 24.618 1.00 90.88 122 LYS A C 1
ATOM 989 O O . LYS A 1 122 ? -13.678 -2.719 25.126 1.00 90.88 122 LYS A O 1
ATOM 994 N N . LEU A 1 123 ? -12.747 -0.682 25.332 1.00 93.62 123 LEU A N 1
ATOM 995 C CA . LEU A 1 123 ? -12.783 -0.647 26.799 1.00 93.62 123 LEU A CA 1
ATOM 996 C C . LEU A 1 123 ? -14.215 -0.703 27.332 1.00 93.62 123 LEU A C 1
ATOM 998 O O . LEU A 1 123 ? -14.503 -1.500 28.220 1.00 93.62 123 LEU A O 1
ATOM 1002 N N . ARG A 1 124 ? -15.124 0.090 26.756 1.00 93.75 124 ARG A N 1
ATOM 1003 C CA . ARG A 1 124 ? -16.542 0.088 27.134 1.00 93.75 124 ARG A CA 1
ATOM 1004 C C . ARG A 1 124 ? -17.161 -1.306 26.996 1.00 93.75 124 ARG A C 1
ATOM 1006 O O . ARG A 1 124 ? -17.875 -1.730 27.891 1.00 93.75 124 ARG A O 1
ATOM 1013 N N . ASN A 1 125 ? -16.858 -2.017 25.910 1.00 89.31 125 ASN A N 1
ATOM 1014 C CA . ASN A 1 125 ? -17.371 -3.369 25.667 1.00 89.31 125 ASN A CA 1
ATOM 1015 C C . ASN A 1 125 ? -16.701 -4.456 26.537 1.00 89.31 125 ASN A C 1
ATOM 1017 O O . ASN A 1 125 ? -17.132 -5.600 26.489 1.00 89.31 125 ASN A O 1
ATOM 1021 N N . CYS A 1 126 ? -15.613 -4.144 27.251 1.00 89.06 126 CYS A N 1
ATOM 1022 C CA . CYS A 1 126 ? -14.966 -5.078 28.178 1.00 89.06 126 CYS A CA 1
ATOM 1023 C C . CYS A 1 126 ? -15.393 -4.875 29.637 1.00 89.06 126 CYS A C 1
ATOM 1025 O O . CYS A 1 126 ? -15.224 -5.787 30.438 1.00 89.06 126 CYS A O 1
ATOM 1027 N N . ILE A 1 127 ? -15.842 -3.669 29.995 1.00 87.50 127 ILE A N 1
ATOM 1028 C CA . ILE A 1 127 ? -16.196 -3.296 31.374 1.00 87.50 127 ILE A CA 1
ATOM 1029 C C . ILE A 1 127 ? -17.679 -3.569 31.671 1.00 87.50 127 ILE A C 1
ATOM 1031 O O . ILE A 1 127 ? -18.033 -3.789 32.827 1.00 87.50 127 ILE A O 1
ATOM 1035 N N . ILE A 1 128 ? -18.527 -3.540 30.642 1.00 59.75 128 ILE A N 1
ATOM 1036 C CA . ILE A 1 128 ? -19.953 -3.896 30.691 1.00 59.75 128 ILE A CA 1
ATOM 1037 C C . ILE A 1 128 ? -20.100 -5.333 30.200 1.00 59.75 128 ILE A C 1
ATOM 1039 O O . ILE A 1 128 ? -20.854 -6.093 30.843 1.00 59.75 128 ILE A O 1
#

Organism: NCBI:txid1671868

Radius of gyration: 25.32 Å; chains: 1; bounding box: 44×38×74 Å

Foldseek 3Di:
DAFPDAFDADPNFTWTKDFDDLVCQQPDPCNVVQDVDRRDDDTHGIDTDGPPPPPDDDPVVVVVVCCVPPVNVVVVVCCVVVPVVLCCCLCPVVVVVDDPDDDPVSSVVVVVVSSVVSVVVVVVVVVD

Secondary structure (DSSP, 8-state):
-EEEEEEEEETTEEEEEEE--HHHHHS-TTHHHH-SS---SS---EEEEE---TTS--HHHHHHHHHHSHHHHHHHTTHHHHTHHHHHIIIIIS---S--S-SHHHHHHHHHHHHHHHHHHHHHHHH-

Sequence (128 aa):
MRLSSKNAVIRGERGAQFCGYLNDCRQCVHQPLCMRKPPGKQVGRQVFFIYKNTKDFDHMQAMKDKIDSPEGRRQYSKRLGCVEPVFGNITVNKQMNRFTLRGQEKVNAQWAMFSMLHNMEKLRNCII

InterPro domains:
  IPR025668 Transposase DDE domain [PF13751] (21-123)

pLDDT: mean 86.81, std 8.67, range [57.59, 97.56]